Protein AF-X0SRA2-F1 (afdb_monomer_lite)

Foldseek 3Di:
DDDDDFDQDPVRDTDCPVPDDDDQFDDWDWDDDDPDIDIHTDHDDDPVCVVCVVDPVNVVVVVVVVPDDDDDDCPVNVVVDD

pLDDT: mean 90.57, std 6.78, range [59.16, 97.75]

Structure (mmCIF, N/CA/C/O backbone):
data_AF-X0SRA2-F1
#
_entry.id   AF-X0SRA2-F1
#
loop_
_atom_site.group_PDB
_atom_site.id
_atom_site.type_symbol
_atom_site.label_atom_id
_atom_site.label_alt_id
_atom_site.label_comp_id
_atom_site.label_asym_id
_atom_site.label_entity_id
_atom_site.label_seq_id
_atom_site.pdbx_PDB_ins_code
_atom_site.Cartn_x
_atom_site.Cartn_y
_atom_site.Cartn_z
_atom_site.occupancy
_atom_site.B_iso_or_equiv
_atom_site.auth_seq_id
_atom_site.auth_comp_id
_atom_site.auth_asym_id
_atom_site.auth_atom_id
_atom_site.pdbx_PDB_model_num
ATOM 1 N N . MET A 1 1 ? 2.124 -17.537 12.371 1.00 59.16 1 MET A N 1
ATOM 2 C CA . MET A 1 1 ? 1.204 -16.397 12.189 1.00 59.16 1 MET A CA 1
ATOM 3 C C . MET A 1 1 ? 1.332 -15.552 13.429 1.00 59.16 1 M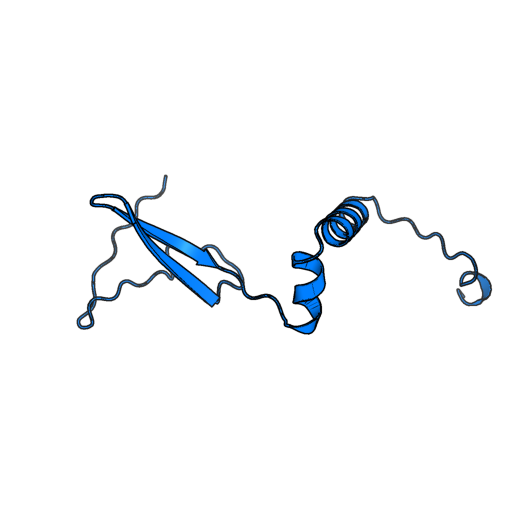ET A C 1
ATOM 5 O O . MET A 1 1 ? 0.988 -16.044 14.498 1.00 59.16 1 MET A O 1
ATOM 9 N N . ASP A 1 2 ? 1.867 -14.346 13.297 1.00 74.00 2 ASP A N 1
ATOM 10 C CA . ASP A 1 2 ? 1.944 -13.429 14.428 1.00 74.00 2 ASP A CA 1
ATOM 11 C C . ASP A 1 2 ? 0.563 -12.823 14.645 1.00 74.00 2 ASP A C 1
ATOM 13 O O . ASP A 1 2 ? 0.034 -12.099 13.802 1.00 74.00 2 ASP A O 1
ATOM 17 N N . VAL A 1 3 ? -0.058 -13.194 15.761 1.00 84.12 3 VAL A N 1
ATOM 18 C CA . VAL A 1 3 ? -1.334 -12.633 16.193 1.00 84.12 3 VAL A CA 1
ATOM 19 C C . VAL A 1 3 ? -1.017 -11.479 17.127 1.00 84.12 3 VAL A C 1
ATOM 21 O O . VAL A 1 3 ? -0.367 -11.671 18.154 1.0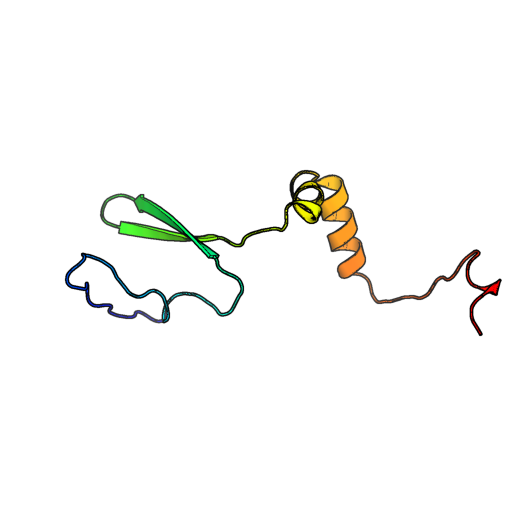0 84.12 3 VAL A O 1
ATOM 24 N N . ILE A 1 4 ? -1.474 -10.279 16.776 1.00 89.62 4 ILE A N 1
ATOM 25 C CA . ILE A 1 4 ? -1.328 -9.100 17.627 1.00 89.62 4 ILE A CA 1
ATOM 26 C C . ILE A 1 4 ? -2.691 -8.627 18.126 1.00 89.62 4 ILE A C 1
ATOM 28 O O . ILE A 1 4 ? -3.673 -8.616 17.385 1.00 89.62 4 ILE A O 1
ATOM 32 N N . SER A 1 5 ? -2.732 -8.189 19.381 1.00 91.94 5 SER A N 1
ATOM 33 C CA . SER A 1 5 ? -3.904 -7.539 19.966 1.00 91.94 5 SER A CA 1
ATOM 34 C C . SER A 1 5 ? -3.755 -6.024 19.864 1.00 91.94 5 SER A C 1
ATOM 36 O O . SER A 1 5 ? -2.721 -5.465 20.239 1.00 91.94 5 SER A O 1
ATOM 38 N N . LEU A 1 6 ? -4.792 -5.355 19.362 1.00 91.94 6 LEU A N 1
ATOM 39 C CA . LEU A 1 6 ? -4.856 -3.901 19.240 1.00 91.94 6 LEU A CA 1
ATOM 40 C C . LEU A 1 6 ? -6.021 -3.364 20.068 1.00 91.94 6 LEU A C 1
ATOM 42 O O . LEU A 1 6 ? -7.099 -3.953 20.094 1.00 91.94 6 LEU A O 1
ATOM 46 N N . THR A 1 7 ? -5.804 -2.223 20.714 1.00 94.25 7 THR A N 1
ATOM 47 C CA . THR A 1 7 ? -6.839 -1.527 21.483 1.00 94.25 7 THR A CA 1
ATOM 48 C C . THR A 1 7 ? -7.511 -0.476 20.611 1.00 94.25 7 THR A C 1
ATOM 50 O O . THR A 1 7 ? -6.851 0.213 19.829 1.00 94.25 7 THR A O 1
ATOM 53 N N . ILE A 1 8 ? -8.824 -0.347 20.764 1.00 95.31 8 ILE A N 1
ATOM 54 C CA . ILE A 1 8 ? -9.620 0.680 20.099 1.00 95.31 8 ILE A CA 1
ATOM 55 C C . ILE A 1 8 ? -9.477 1.996 20.871 1.00 95.31 8 ILE A C 1
ATOM 57 O O . ILE A 1 8 ? -9.623 2.021 22.093 1.00 95.31 8 ILE A O 1
ATOM 61 N N . ASP A 1 9 ? -9.189 3.089 20.166 1.00 94.50 9 ASP A N 1
ATOM 62 C CA . ASP A 1 9 ? -9.101 4.416 20.776 1.00 94.50 9 ASP A CA 1
ATOM 63 C C . ASP A 1 9 ? -10.484 5.053 21.023 1.00 94.50 9 ASP A C 1
ATOM 65 O O . ASP A 1 9 ? -11.530 4.539 20.618 1.00 94.50 9 ASP A O 1
ATOM 69 N N . SER A 1 10 ? -10.506 6.226 21.659 1.00 96.81 10 SER A N 1
ATOM 70 C CA . SER A 1 10 ? -11.745 6.961 21.961 1.00 96.81 10 SER A CA 1
ATOM 71 C C . SER A 1 10 ? -12.560 7.368 20.726 1.00 96.81 10 SER A C 1
ATOM 73 O O . SER A 1 10 ? -13.742 7.682 20.846 1.00 96.81 10 SER A O 1
ATOM 75 N N . LYS A 1 11 ? -11.957 7.343 19.532 1.00 97.25 11 LYS A N 1
ATOM 76 C CA . LYS A 1 11 ? -12.600 7.649 18.248 1.00 97.25 11 LYS A CA 1
ATOM 77 C C . LYS A 1 11 ? -12.961 6.386 17.460 1.00 97.25 11 LYS A C 1
ATOM 79 O O . LYS A 1 11 ? -13.282 6.489 16.279 1.00 97.25 11 LYS A O 1
ATOM 84 N N . LYS A 1 12 ? -12.935 5.211 18.098 1.00 94.25 12 LYS A N 1
ATOM 85 C CA . LYS A 1 12 ? -13.221 3.905 17.485 1.00 94.25 12 LYS A CA 1
ATOM 86 C C . LYS A 1 12 ? -12.226 3.494 16.388 1.00 94.25 12 LYS A C 1
ATOM 88 O O . LYS A 1 12 ? -12.598 2.795 15.450 1.00 94.25 12 LYS A O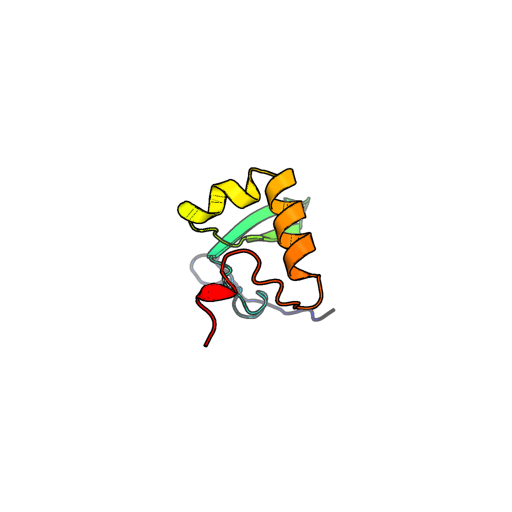 1
ATOM 93 N N . ARG A 1 13 ? -10.962 3.918 16.485 1.00 94.50 13 ARG A N 1
ATOM 94 C CA . ARG A 1 13 ? -9.893 3.575 15.529 1.00 94.50 13 ARG A CA 1
ATOM 95 C C . ARG A 1 13 ? -8.935 2.551 16.131 1.00 94.50 13 ARG A C 1
ATOM 97 O O . ARG A 1 13 ? -8.762 2.503 17.346 1.00 94.50 13 ARG A O 1
ATOM 104 N N . ILE A 1 14 ? -8.260 1.794 15.272 1.00 93.81 14 ILE A N 1
ATOM 105 C CA . ILE A 1 14 ? -7.119 0.943 15.636 1.00 93.81 14 ILE A CA 1
ATOM 106 C C . ILE A 1 14 ? -5.860 1.445 14.927 1.00 93.81 14 ILE A C 1
ATOM 108 O O . ILE A 1 14 ? -5.930 1.949 13.806 1.00 93.81 14 ILE A O 1
ATOM 112 N N . SER A 1 15 ? -4.700 1.312 15.572 1.00 92.38 15 SER A N 1
ATOM 113 C CA . SER A 1 15 ? -3.421 1.637 14.934 1.00 92.38 15 SER A CA 1
ATOM 114 C C . SER A 1 15 ? -2.923 0.457 14.106 1.00 92.38 15 SER A C 1
ATOM 116 O O . SER A 1 15 ? -2.671 -0.620 14.643 1.00 92.38 15 SER A O 1
ATOM 118 N N . LEU A 1 16 ? -2.739 0.675 12.803 1.00 91.19 16 LEU A N 1
ATOM 119 C CA . LEU A 1 16 ? -2.227 -0.340 11.880 1.00 91.19 16 LEU A CA 1
ATOM 120 C C . LEU A 1 16 ? -0.695 -0.338 11.768 1.00 91.19 16 LEU A C 1
ATOM 122 O O . LEU A 1 16 ? -0.149 -1.155 11.037 1.00 91.19 16 LEU A O 1
ATOM 126 N N . THR A 1 17 ? 0.018 0.529 12.499 1.00 88.56 17 THR A N 1
ATOM 127 C CA . THR A 1 17 ? 1.488 0.667 12.408 1.00 88.56 17 THR A CA 1
ATOM 128 C C . THR A 1 17 ? 2.230 -0.651 12.639 1.00 88.56 17 THR A C 1
ATOM 130 O O . THR A 1 17 ? 3.290 -0.861 12.065 1.00 88.56 17 THR A O 1
ATOM 133 N N . LYS A 1 18 ? 1.674 -1.547 13.464 1.00 86.81 18 LYS A N 1
ATOM 134 C CA . LYS A 1 18 ? 2.247 -2.874 13.746 1.00 86.81 18 LYS A CA 1
ATOM 135 C C . LYS A 1 18 ? 1.791 -3.970 12.771 1.00 86.81 18 LYS A C 1
ATOM 137 O O . LYS A 1 18 ? 2.357 -5.053 12.801 1.00 86.81 18 LYS A O 1
ATOM 142 N N . LEU A 1 19 ? 0.751 -3.714 11.970 1.00 88.56 19 LEU A N 1
ATOM 143 C CA . LEU A 1 19 ? 0.175 -4.668 11.012 1.00 88.56 19 LEU A CA 1
ATOM 144 C C . LEU A 1 19 ? 0.666 -4.439 9.585 1.00 88.56 19 LEU A C 1
ATOM 146 O O . LEU A 1 19 ? 0.814 -5.397 8.832 1.00 88.56 19 LEU A O 1
ATOM 150 N N . LEU A 1 20 ? 0.851 -3.178 9.188 1.00 88.81 20 LEU A N 1
ATOM 151 C CA . LEU A 1 20 ? 1.230 -2.859 7.820 1.00 88.81 20 LEU A CA 1
ATOM 152 C C . LEU A 1 20 ? 2.704 -3.212 7.584 1.00 88.81 20 LEU A C 1
ATOM 154 O O . LEU A 1 20 ? 3.554 -2.840 8.398 1.00 88.81 20 LEU A O 1
ATOM 158 N N . PRO A 1 21 ? 3.026 -3.899 6.473 1.00 83.69 21 PRO A N 1
ATOM 159 C CA . PRO A 1 21 ? 4.410 -4.129 6.099 1.00 83.69 21 PRO A CA 1
ATOM 160 C C . PRO A 1 21 ? 5.092 -2.797 5.745 1.00 83.69 21 PRO A C 1
ATOM 162 O O . PRO A 1 21 ? 4.415 -1.820 5.401 1.00 83.69 21 PRO A O 1
ATOM 165 N N . PRO A 1 22 ? 6.433 -2.737 5.792 1.00 79.88 22 PRO A N 1
ATOM 166 C CA . PRO A 1 22 ? 7.161 -1.571 5.308 1.00 79.88 22 PRO A CA 1
ATOM 167 C C . PRO A 1 22 ? 6.847 -1.328 3.823 1.00 79.88 22 PRO A C 1
ATOM 169 O O . PRO A 1 22 ? 6.820 -2.264 3.026 1.00 79.88 22 PRO A O 1
ATOM 172 N N . GLY A 1 23 ? 6.609 -0.071 3.443 1.00 76.81 23 GLY A N 1
ATOM 173 C CA . GLY A 1 23 ? 6.291 0.299 2.063 1.00 76.81 23 GLY A CA 1
ATOM 174 C C . GLY A 1 23 ? 5.518 1.614 1.954 1.00 76.81 23 GLY A C 1
ATOM 175 O O . GLY A 1 23 ? 5.215 2.260 2.955 1.00 76.81 23 GLY A O 1
ATOM 176 N N . ASN A 1 24 ? 5.179 2.007 0.724 1.00 77.06 24 ASN A N 1
ATOM 177 C CA . ASN A 1 24 ? 4.415 3.226 0.432 1.00 77.06 24 ASN A CA 1
ATOM 178 C C . ASN A 1 24 ? 2.896 2.961 0.441 1.00 77.06 24 ASN A C 1
ATOM 180 O O . ASN A 1 24 ? 2.186 3.287 -0.509 1.00 77.06 24 ASN A O 1
ATOM 184 N N . ILE A 1 25 ? 2.401 2.315 1.498 1.00 86.56 25 ILE A N 1
ATOM 185 C CA . ILE A 1 25 ? 0.963 2.094 1.687 1.00 86.56 25 ILE A CA 1
ATOM 186 C C . ILE A 1 25 ? 0.340 3.427 2.098 1.00 86.56 25 ILE A C 1
ATOM 188 O O . ILE A 1 25 ? 0.741 4.023 3.098 1.00 86.56 25 ILE A O 1
ATOM 192 N N . ARG A 1 26 ? -0.636 3.898 1.321 1.00 87.19 26 ARG A N 1
ATOM 193 C CA . ARG A 1 26 ? -1.276 5.210 1.530 1.00 87.19 26 ARG A CA 1
ATOM 194 C C . ARG A 1 26 ? -2.738 5.104 1.918 1.00 87.19 26 ARG A C 1
ATOM 196 O O . ARG A 1 26 ? -3.253 5.979 2.607 1.00 87.19 26 ARG A O 1
ATOM 203 N N . SER A 1 27 ? -3.388 4.008 1.547 1.00 90.12 27 SER A N 1
ATOM 204 C CA . SER A 1 27 ? -4.776 3.746 1.905 1.00 90.12 27 SER A CA 1
ATOM 205 C C . SER A 1 27 ? -4.997 2.272 2.223 1.00 90.12 27 SER A C 1
ATOM 207 O O . SER A 1 27 ? -4.167 1.411 1.932 1.00 90.12 27 SER A O 1
ATOM 209 N N . VAL A 1 28 ? -6.114 1.985 2.885 1.00 92.50 28 VAL A N 1
ATOM 210 C CA . VAL A 1 28 ? -6.544 0.628 3.218 1.00 92.50 28 VAL A CA 1
ATOM 211 C C . VAL A 1 28 ? -8.008 0.515 2.838 1.00 92.50 28 VAL A C 1
ATOM 213 O O . VAL A 1 28 ? -8.831 1.319 3.279 1.00 92.50 28 VAL A O 1
ATOM 216 N N . ARG A 1 29 ? -8.340 -0.477 2.018 1.00 94.69 29 ARG A N 1
ATOM 217 C CA . ARG A 1 29 ? -9.727 -0.847 1.752 1.00 94.69 29 ARG A CA 1
ATOM 218 C C . ARG A 1 29 ? -10.211 -1.730 2.898 1.00 94.69 29 ARG A C 1
ATOM 220 O O . ARG A 1 29 ? -9.517 -2.661 3.290 1.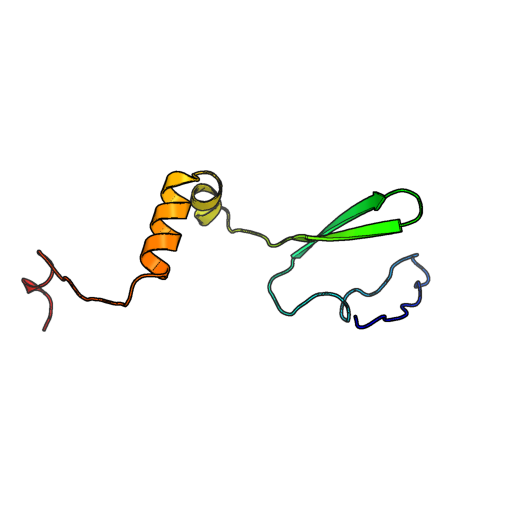00 94.69 29 ARG A O 1
ATOM 227 N N . ALA A 1 30 ? -11.387 -1.430 3.437 1.00 94.94 30 ALA A N 1
ATOM 228 C CA . ALA A 1 30 ? -11.973 -2.171 4.546 1.00 94.94 30 ALA A CA 1
ATOM 229 C C . ALA A 1 30 ? -13.362 -2.687 4.170 1.00 94.94 30 ALA A C 1
ATOM 231 O O . ALA A 1 30 ? -14.156 -1.949 3.585 1.00 94.94 30 ALA A O 1
ATOM 232 N N . TYR A 1 31 ? -13.657 -3.935 4.518 1.00 97.00 31 TYR A N 1
ATOM 233 C CA . TYR A 1 31 ? -14.980 -4.533 4.347 1.00 97.00 31 TYR A CA 1
ATOM 234 C C . TYR A 1 31 ? -15.237 -5.619 5.395 1.00 97.00 31 TYR A C 1
ATOM 236 O O . TYR A 1 31 ? -14.328 -6.061 6.099 1.00 97.00 31 TYR A O 1
ATOM 244 N N . MET A 1 32 ? -16.503 -6.018 5.513 1.00 97.75 32 MET A N 1
ATOM 245 C CA . MET A 1 32 ? -16.938 -7.089 6.405 1.00 97.75 32 MET A CA 1
ATOM 246 C C . MET A 1 32 ? -17.030 -8.407 5.637 1.00 97.75 32 MET A C 1
ATOM 248 O O . MET A 1 32 ? -17.655 -8.458 4.581 1.00 97.75 32 MET A O 1
ATOM 252 N N . ASP A 1 33 ? -16.468 -9.467 6.206 1.00 97.00 33 ASP A N 1
ATOM 253 C CA . ASP A 1 33 ? -16.687 -10.854 5.792 1.00 97.00 33 ASP A CA 1
ATOM 254 C C . ASP A 1 33 ? -17.293 -11.616 6.980 1.00 97.00 33 ASP A C 1
ATOM 256 O O . ASP A 1 33 ? -16.602 -12.042 7.913 1.00 97.00 33 ASP A O 1
ATOM 260 N N . GLY A 1 34 ? -18.628 -11.655 7.025 1.00 96.56 34 GLY A N 1
ATOM 261 C CA . GLY A 1 34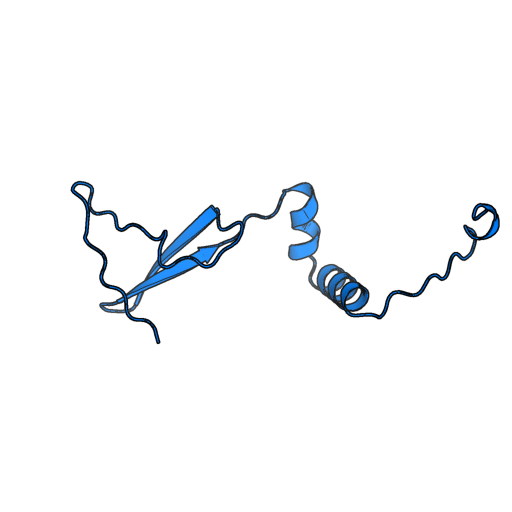 ? -19.383 -12.110 8.192 1.00 96.56 34 GLY A CA 1
ATOM 262 C C . GLY A 1 34 ? -19.062 -11.277 9.439 1.00 96.56 34 GLY A C 1
ATOM 263 O O . GLY A 1 34 ? -19.361 -10.087 9.503 1.00 96.56 34 GLY A O 1
ATOM 264 N N . HIS A 1 35 ? -18.436 -11.908 10.437 1.00 95.75 35 HIS A N 1
ATOM 265 C CA . HIS A 1 35 ? -18.007 -11.258 11.685 1.00 95.75 35 HIS A CA 1
ATOM 266 C C . HIS A 1 35 ? -16.545 -10.787 11.667 1.00 95.75 35 HIS A C 1
ATOM 268 O O . HIS A 1 35 ? -16.014 -10.382 12.701 1.00 95.75 35 HIS A O 1
ATOM 274 N N . ARG A 1 36 ? -15.872 -10.863 10.516 1.00 95.56 36 ARG A N 1
ATOM 275 C CA . ARG A 1 36 ? -14.477 -10.450 10.358 1.00 95.56 36 ARG A CA 1
ATOM 276 C C . ARG A 1 36 ? -14.412 -9.099 9.663 1.00 95.56 36 ARG A C 1
ATOM 278 O O . ARG A 1 36 ? -15.117 -8.867 8.686 1.00 95.56 36 ARG A O 1
ATOM 285 N N . ILE A 1 37 ? -13.528 -8.234 10.149 1.00 94.25 37 ILE A N 1
ATOM 286 C CA . ILE A 1 37 ? -13.119 -7.027 9.430 1.00 94.25 37 ILE A CA 1
ATOM 287 C C . ILE A 1 37 ? -11.897 -7.408 8.599 1.00 94.25 37 ILE A C 1
ATOM 289 O O . ILE A 1 37 ? -10.876 -7.809 9.160 1.00 94.25 37 ILE A O 1
ATOM 293 N N . VAL A 1 38 ? -12.002 -7.289 7.279 1.00 94.44 38 VAL A N 1
ATOM 294 C CA . VAL A 1 38 ? -10.895 -7.528 6.351 1.00 94.44 38 VAL A CA 1
ATOM 295 C C . VAL A 1 38 ? -10.320 -6.186 5.920 1.00 94.44 38 VAL A C 1
ATOM 297 O O . VAL A 1 38 ? -11.058 -5.267 5.562 1.00 94.44 38 VAL A O 1
ATOM 300 N N . LEU A 1 39 ? -8.994 -6.074 5.990 1.00 93.62 39 LEU A N 1
ATOM 301 C CA . LEU A 1 39 ? -8.239 -4.883 5.622 1.00 93.62 39 LEU A CA 1
ATOM 302 C C . LEU A 1 39 ? -7.276 -5.231 4.488 1.00 93.62 39 LEU A C 1
ATOM 304 O O . LEU A 1 39 ? -6.407 -6.084 4.652 1.00 93.62 39 LEU A O 1
ATOM 308 N N . GLU A 1 40 ? -7.413 -4.545 3.360 1.00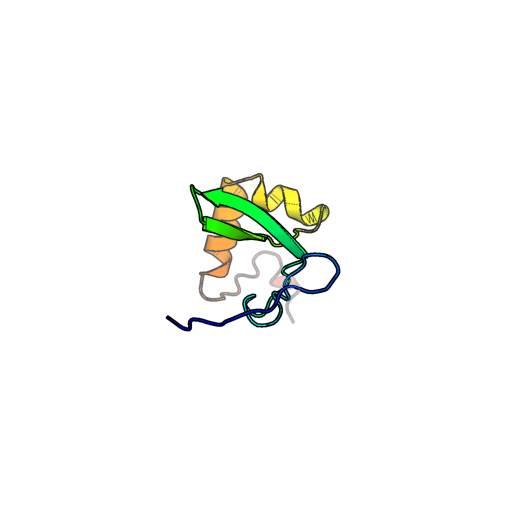 93.31 40 GLU A N 1
ATOM 309 C CA . GLU A 1 40 ? -6.560 -4.690 2.182 1.00 93.31 40 GLU A CA 1
ATOM 310 C C . GLU A 1 40 ? -5.712 -3.424 2.008 1.00 93.31 40 GLU A C 1
ATOM 312 O O . GLU A 1 40 ? -6.246 -2.368 1.649 1.00 93.31 40 GLU A O 1
ATOM 317 N N . PRO A 1 41 ? -4.399 -3.481 2.288 1.00 92.81 41 PRO A N 1
ATOM 318 C CA . PRO A 1 41 ? -3.506 -2.354 2.061 1.00 92.81 41 PRO A CA 1
ATOM 319 C C . PRO A 1 41 ? -3.387 -2.022 0.573 1.00 92.81 41 PRO A C 1
ATOM 321 O O . PRO A 1 41 ? -3.195 -2.910 -0.255 1.00 92.81 41 PRO A O 1
ATOM 324 N N . MET A 1 42 ? -3.444 -0.735 0.245 1.00 91.06 42 MET A N 1
ATOM 325 C CA . MET A 1 42 ? -3.364 -0.226 -1.121 1.00 91.06 42 MET A CA 1
ATOM 326 C C . MET A 1 42 ? -2.174 0.727 -1.266 1.00 91.06 42 MET A C 1
ATOM 328 O O . MET A 1 42 ? -1.873 1.537 -0.381 1.00 91.06 42 MET A O 1
ATOM 332 N N . MET A 1 43 ? -1.507 0.639 -2.415 1.00 88.31 43 MET A N 1
ATOM 333 C CA . MET A 1 43 ? -0.463 1.575 -2.826 1.00 88.31 43 MET A CA 1
ATOM 334 C C . MET A 1 43 ? -1.023 2.568 -3.841 1.00 88.31 43 MET A C 1
ATOM 336 O O . MET A 1 43 ? -1.907 2.230 -4.628 1.00 88.31 43 MET A O 1
ATOM 340 N N . GLU A 1 44 ? -0.493 3.785 -3.818 1.00 85.62 44 GLU A N 1
ATOM 341 C CA . GLU A 1 44 ? -0.789 4.806 -4.820 1.00 85.62 44 GLU A CA 1
ATOM 342 C C . GLU A 1 44 ? 0.226 4.743 -5.959 1.00 85.62 44 GLU A C 1
ATOM 344 O O . GLU A 1 44 ? 1.412 4.487 -5.739 1.00 85.62 44 GLU A O 1
ATOM 349 N N . VAL A 1 45 ? -0.260 5.000 -7.170 1.00 86.19 45 VAL A N 1
ATOM 350 C CA . VAL A 1 45 ? 0.547 5.119 -8.383 1.00 86.19 45 VAL A CA 1
ATOM 351 C C . VAL A 1 45 ? 0.446 6.571 -8.863 1.00 86.19 45 VAL A C 1
ATOM 353 O O . VAL A 1 45 ? -0.678 7.073 -8.960 1.00 86.19 45 VAL A O 1
ATOM 356 N N . PRO A 1 46 ? 1.569 7.258 -9.152 1.00 88.88 46 PRO A N 1
ATOM 357 C CA . PRO A 1 46 ? 1.546 8.587 -9.759 1.00 88.88 46 PRO A CA 1
ATOM 358 C C . PRO A 1 46 ? 0.734 8.611 -11.057 1.00 88.88 46 PRO A C 1
ATOM 360 O O . PRO A 1 46 ? 0.721 7.637 -11.811 1.00 88.88 46 PRO A O 1
ATOM 363 N N . VAL A 1 47 ? 0.077 9.733 -11.351 1.00 91.75 47 VAL A N 1
ATOM 364 C CA . VAL A 1 47 ? -0.804 9.854 -12.528 1.00 91.75 47 VAL A CA 1
ATOM 365 C C . VAL A 1 47 ? -0.032 9.595 -13.825 1.00 91.75 47 VAL A C 1
ATOM 367 O O . VAL A 1 47 ? -0.528 8.924 -14.726 1.00 91.75 47 VAL A O 1
ATOM 370 N N . GLU A 1 48 ? 1.214 10.054 -13.891 1.00 94.69 48 GLU A N 1
ATOM 371 C CA . GLU A 1 48 ? 2.118 9.892 -15.030 1.00 94.69 48 GLU A CA 1
ATOM 372 C C . GLU A 1 48 ? 2.527 8.431 -15.274 1.00 94.69 48 GLU A C 1
ATOM 374 O O . GLU A 1 48 ? 2.980 8.089 -16.366 1.00 94.69 48 GLU A O 1
ATOM 379 N N . GLU A 1 49 ? 2.360 7.561 -14.277 1.00 92.25 49 GLU A N 1
ATOM 380 C CA . GLU A 1 49 ? 2.679 6.133 -14.342 1.00 92.25 49 GLU A CA 1
ATOM 381 C C . GLU A 1 49 ? 1.424 5.254 -14.426 1.00 92.25 49 GLU A C 1
ATOM 383 O O . GLU A 1 49 ? 1.525 4.086 -14.804 1.00 92.25 49 GLU A O 1
ATOM 388 N N . ALA A 1 50 ? 0.236 5.796 -14.131 1.00 93.19 50 ALA A N 1
ATOM 389 C CA . ALA A 1 50 ? -1.024 5.050 -14.093 1.00 93.19 50 ALA A CA 1
ATOM 390 C C . ALA A 1 50 ? -1.303 4.289 -15.401 1.00 93.19 50 ALA A C 1
ATOM 392 O O . ALA A 1 50 ? -1.702 3.122 -15.368 1.00 93.19 50 ALA A O 1
ATOM 393 N N . TRP A 1 51 ? -0.983 4.901 -16.548 1.00 94.75 51 TRP A N 1
ATOM 394 C CA . TRP A 1 51 ? -1.154 4.297 -17.875 1.00 94.75 51 TRP A CA 1
ATOM 395 C C . TRP A 1 51 ? -0.458 2.934 -18.009 1.00 94.75 51 TRP A C 1
ATOM 397 O O . TRP A 1 51 ? -0.936 2.056 -18.734 1.00 94.75 51 TRP A O 1
ATOM 407 N N . LEU A 1 52 ? 0.672 2.733 -17.318 1.00 95.69 52 LEU A N 1
ATOM 408 C CA . LEU A 1 52 ? 1.423 1.485 -17.380 1.00 95.69 52 LEU A CA 1
ATOM 409 C C . LEU A 1 52 ? 0.643 0.351 -16.713 1.00 95.69 52 LEU A C 1
ATOM 411 O O . LEU A 1 52 ? 0.666 -0.772 -17.206 1.00 95.69 52 LEU A O 1
ATOM 415 N N . PHE A 1 53 ? -0.064 0.642 -15.622 1.00 91.56 53 PHE A N 1
ATOM 416 C CA . PHE A 1 53 ? -0.855 -0.337 -14.876 1.00 91.56 53 PHE A CA 1
ATOM 417 C C . PHE A 1 53 ? -2.207 -0.621 -15.539 1.00 91.56 53 PHE A C 1
ATOM 419 O O . PHE A 1 53 ? -2.735 -1.727 -15.413 1.00 91.56 53 PHE A O 1
ATOM 426 N N . GLU A 1 54 ? -2.744 0.338 -16.293 1.00 93.56 54 GLU A N 1
ATOM 427 C CA . GLU A 1 54 ? -3.952 0.159 -17.105 1.00 93.56 54 GLU A CA 1
ATOM 428 C C . GLU A 1 54 ? -3.681 -0.682 -18.366 1.00 93.56 54 GLU A C 1
ATOM 430 O O . GLU A 1 54 ? -4.524 -1.476 -18.792 1.00 93.56 54 GLU A O 1
ATOM 435 N N . ASN A 1 55 ? -2.478 -0.577 -18.942 1.00 95.81 55 ASN A N 1
ATOM 436 C CA . ASN A 1 55 ? -2.080 -1.342 -20.120 1.00 95.81 55 ASN A CA 1
ATOM 437 C C . ASN A 1 55 ? -1.339 -2.637 -19.747 1.00 95.81 55 ASN A C 1
ATOM 439 O O . ASN A 1 55 ? -0.112 -2.677 -19.622 1.00 95.81 55 ASN A O 1
ATOM 443 N N . ARG A 1 56 ? -2.092 -3.740 -19.661 1.00 93.25 56 ARG A N 1
ATOM 444 C CA . ARG A 1 56 ? -1.563 -5.070 -19.303 1.00 93.25 56 ARG A CA 1
ATOM 445 C C . ARG A 1 56 ? -0.418 -5.557 -20.196 1.00 93.25 56 ARG A C 1
ATOM 447 O O . ARG A 1 56 ? 0.462 -6.260 -19.700 1.00 93.25 56 ARG A O 1
ATOM 454 N N . ASP A 1 57 ? -0.412 -5.217 -21.481 1.00 96.88 57 ASP A N 1
ATOM 455 C CA . ASP A 1 57 ? 0.631 -5.676 -22.404 1.00 96.88 57 ASP A CA 1
ATOM 456 C C . ASP A 1 57 ? 1.939 -4.912 -22.193 1.00 96.88 57 ASP A C 1
ATOM 458 O O . ASP A 1 57 ? 3.011 -5.520 -22.120 1.00 96.88 57 ASP A O 1
ATOM 462 N N . SER A 1 58 ? 1.860 -3.590 -22.033 1.00 96.06 58 SER A N 1
ATOM 463 C CA . SER A 1 58 ? 3.010 -2.751 -21.680 1.00 96.06 58 SER A CA 1
ATOM 464 C C . SER A 1 58 ? 3.573 -3.131 -20.313 1.00 96.06 58 SER A C 1
ATOM 466 O O . SER A 1 58 ? 4.782 -3.328 -20.187 1.00 96.06 58 SER A O 1
ATOM 468 N N . PHE A 1 59 ? 2.704 -3.340 -19.320 1.00 95.69 59 PHE A N 1
ATOM 469 C CA . PHE A 1 59 ? 3.094 -3.792 -17.986 1.00 95.69 59 PHE A CA 1
ATOM 470 C C . PHE A 1 59 ? 3.909 -5.089 -18.035 1.00 95.69 59 PHE A C 1
ATOM 472 O O . PHE A 1 59 ? 5.011 -5.163 -17.489 1.00 95.69 59 PHE A O 1
ATOM 479 N N . LYS A 1 60 ? 3.416 -6.102 -18.762 1.00 96.88 60 LYS A N 1
ATOM 480 C CA . LYS A 1 60 ? 4.124 -7.380 -18.938 1.00 96.88 60 LYS A CA 1
ATOM 481 C C . LYS A 1 60 ? 5.481 -7.205 -19.610 1.00 96.88 60 LYS A C 1
ATOM 483 O O . LYS A 1 60 ? 6.442 -7.852 -19.195 1.00 96.88 60 LYS A O 1
ATOM 488 N N . LYS A 1 61 ? 5.586 -6.345 -20.627 1.00 96.38 61 LYS A N 1
ATOM 489 C CA . LYS A 1 61 ? 6.864 -6.066 -21.304 1.00 96.38 61 LYS A CA 1
ATOM 490 C C . LYS A 1 61 ? 7.874 -5.423 -20.357 1.00 96.38 61 LYS A C 1
ATOM 492 O O . LYS A 1 61 ? 9.025 -5.854 -20.340 1.00 96.38 61 LYS A O 1
ATOM 497 N N . VAL A 1 62 ? 7.443 -4.454 -19.547 1.00 95.62 62 VAL A N 1
ATOM 498 C CA . VAL A 1 62 ? 8.301 -3.810 -18.540 1.00 95.62 62 VAL A CA 1
ATOM 499 C C . VAL A 1 62 ? 8.761 -4.825 -17.496 1.00 95.62 62 VAL A C 1
ATOM 501 O O . VAL A 1 62 ? 9.963 -4.955 -17.285 1.00 95.62 62 VAL A O 1
ATOM 504 N N . LEU A 1 63 ? 7.850 -5.618 -16.919 1.00 95.69 63 LEU A N 1
ATOM 505 C CA . LEU A 1 63 ? 8.215 -6.685 -15.977 1.00 95.69 63 LEU A CA 1
ATOM 506 C C . LEU A 1 63 ? 9.196 -7.693 -16.588 1.00 95.69 63 LEU A C 1
ATOM 508 O O . LEU A 1 63 ? 10.170 -8.080 -15.946 1.00 95.69 63 LEU A O 1
ATOM 512 N N . THR A 1 64 ? 8.971 -8.080 -17.846 1.00 95.44 64 THR A N 1
ATOM 513 C CA . THR A 1 64 ? 9.877 -8.978 -18.570 1.00 95.44 64 THR A CA 1
ATOM 514 C C . THR A 1 64 ? 11.266 -8.357 -18.681 1.00 95.44 64 THR A C 1
ATOM 516 O O . THR A 1 64 ? 12.246 -9.006 -18.326 1.00 95.44 64 THR A O 1
ATOM 519 N N . GLY A 1 65 ? 11.363 -7.093 -19.101 1.00 93.62 65 GLY A N 1
ATOM 520 C CA . GLY A 1 65 ? 12.634 -6.373 -19.187 1.00 93.62 65 GLY A CA 1
ATOM 521 C C . GLY A 1 65 ? 13.353 -6.259 -17.840 1.00 93.62 65 GLY A C 1
ATOM 522 O O . GLY A 1 65 ? 14.552 -6.505 -17.777 1.00 93.62 65 GLY A O 1
ATOM 523 N N . LEU A 1 66 ? 12.625 -5.971 -16.755 1.00 94.12 66 LEU A N 1
ATOM 524 C CA . LEU A 1 66 ? 13.184 -5.891 -15.397 1.00 94.12 66 LEU A CA 1
ATOM 525 C C . LEU A 1 66 ? 13.714 -7.238 -14.886 1.00 94.12 66 LEU A C 1
ATOM 527 O O . LEU A 1 66 ? 14.649 -7.263 -14.091 1.00 94.12 66 LEU A O 1
ATOM 531 N N . SER A 1 67 ? 13.136 -8.355 -15.336 1.00 94.88 67 SER A N 1
ATOM 532 C CA . SER A 1 67 ? 13.599 -9.698 -14.961 1.00 94.88 67 SER A CA 1
ATOM 533 C C . SER A 1 67 ? 14.837 -10.168 -15.737 1.00 94.88 67 SER A C 1
ATOM 535 O O . SER A 1 67 ? 15.506 -11.118 -15.329 1.00 94.88 67 SER A O 1
ATOM 537 N N . GLN A 1 68 ? 15.149 -9.533 -16.871 1.00 93.25 68 GLN A N 1
ATOM 538 C CA . GLN A 1 68 ? 16.285 -9.910 -17.705 1.00 93.25 68 GLN A CA 1
ATOM 539 C C . GLN A 1 68 ? 17.605 -9.443 -17.087 1.00 93.25 68 GLN A C 1
ATOM 541 O O . GLN A 1 68 ? 17.716 -8.351 -16.530 1.00 93.25 68 GLN A O 1
ATOM 546 N N . LYS A 1 69 ? 18.655 -10.257 -17.240 1.00 92.75 69 LYS A N 1
ATOM 547 C CA . LYS A 1 69 ? 20.011 -9.853 -16.859 1.00 92.75 69 LYS A CA 1
ATOM 548 C C . LYS A 1 69 ? 20.417 -8.631 -17.684 1.00 92.75 69 LYS A C 1
ATOM 550 O O . LYS A 1 69 ? 20.377 -8.677 -18.915 1.00 92.75 69 LYS A O 1
ATOM 555 N N . GLY A 1 70 ? 20.844 -7.570 -17.000 1.00 86.12 70 GLY A N 1
ATOM 556 C CA . GLY A 1 70 ? 21.304 -6.343 -17.641 1.00 86.12 70 GLY A CA 1
ATOM 557 C C . GLY A 1 70 ? 22.358 -6.642 -18.706 1.00 86.12 70 GLY A C 1
ATOM 558 O O . GLY A 1 70 ? 23.413 -7.205 -18.418 1.00 86.12 70 GLY A O 1
ATOM 559 N N . SER A 1 71 ? 22.055 -6.280 -19.949 1.00 84.62 71 SER A N 1
ATOM 560 C CA . SER A 1 71 ? 22.986 -6.353 -21.069 1.00 84.62 71 SER A CA 1
ATOM 561 C C . SER A 1 71 ? 22.934 -5.036 -21.825 1.00 84.62 71 SER A C 1
ATOM 563 O O . SER A 1 71 ? 21.876 -4.427 -21.979 1.00 84.62 71 SER A O 1
ATOM 565 N N . ILE A 1 72 ? 24.094 -4.553 -22.258 1.00 83.62 72 ILE A N 1
ATOM 566 C CA . ILE A 1 72 ? 24.189 -3.250 -22.905 1.00 83.62 72 ILE A CA 1
ATOM 567 C C . ILE A 1 72 ? 24.350 -3.470 -24.406 1.00 83.62 72 ILE A C 1
ATOM 569 O O . ILE A 1 72 ? 25.446 -3.734 -24.895 1.00 83.62 72 ILE A O 1
ATOM 573 N N . LYS A 1 73 ? 23.252 -3.318 -25.151 1.00 83.44 73 LYS A N 1
ATOM 574 C CA . LYS A 1 73 ? 23.269 -3.279 -26.618 1.00 83.44 73 LYS A CA 1
ATOM 575 C C . LYS A 1 73 ? 23.012 -1.848 -27.088 1.00 83.44 73 LYS A C 1
ATOM 577 O O . LYS A 1 73 ? 21.877 -1.455 -27.322 1.00 83.44 73 LYS A O 1
ATOM 582 N N . ARG A 1 74 ? 24.086 -1.058 -27.209 1.00 87.06 74 ARG A N 1
ATOM 583 C CA . ARG A 1 74 ? 24.008 0.399 -27.462 1.00 87.06 74 ARG A CA 1
ATOM 584 C C . ARG A 1 74 ? 23.476 0.776 -28.851 1.00 87.06 74 ARG A C 1
ATOM 586 O O . ARG A 1 74 ? 23.054 1.909 -29.041 1.00 87.06 74 ARG A O 1
ATOM 593 N N . GLY A 1 75 ? 23.485 -0.140 -29.821 1.00 89.69 75 GLY A N 1
ATOM 594 C CA . GLY A 1 75 ? 22.960 0.113 -31.169 1.00 89.69 75 GLY A CA 1
ATOM 595 C C . GLY A 1 75 ? 23.537 1.387 -31.799 1.00 89.69 75 GLY A C 1
ATOM 596 O O . GLY A 1 75 ? 24.737 1.638 -31.711 1.00 89.69 75 GLY A O 1
ATOM 597 N N . SER A 1 76 ? 22.675 2.222 -32.384 1.00 90.31 76 SER A N 1
ATOM 598 C CA . SER A 1 76 ? 23.063 3.511 -32.979 1.00 90.31 76 SER A CA 1
ATOM 599 C C . SER A 1 76 ? 23.618 4.524 -31.971 1.00 90.31 76 SER A C 1
ATOM 601 O O . SER A 1 76 ? 24.274 5.480 -32.379 1.00 90.31 76 SER A O 1
ATOM 603 N N . PHE A 1 77 ? 23.415 4.313 -30.667 1.00 89.62 77 PHE A N 1
ATOM 604 C CA . PHE A 1 77 ? 24.022 5.123 -29.612 1.00 89.62 77 PHE A CA 1
ATOM 605 C C . PHE A 1 77 ? 25.457 4.698 -29.275 1.00 89.62 77 PHE A C 1
ATOM 607 O O . PHE A 1 77 ? 26.141 5.424 -28.559 1.00 89.62 77 PHE A O 1
ATOM 614 N N . ALA A 1 78 ? 25.961 3.582 -29.821 1.00 90.62 78 ALA A N 1
ATOM 615 C CA . ALA A 1 78 ? 27.354 3.164 -29.631 1.00 90.62 78 ALA A CA 1
ATOM 616 C C . ALA A 1 78 ? 28.353 4.247 -30.067 1.00 90.62 78 ALA A C 1
ATOM 618 O O . ALA A 1 78 ? 29.365 4.439 -29.406 1.00 90.62 78 ALA A O 1
ATOM 619 N N . ARG A 1 79 ? 28.026 5.015 -31.115 1.00 91.50 79 ARG A N 1
ATOM 620 C CA . ARG A 1 79 ? 28.855 6.127 -31.617 1.00 91.50 79 ARG A CA 1
ATOM 621 C C . ARG A 1 79 ? 29.045 7.280 -30.625 1.00 91.50 79 ARG A C 1
ATOM 623 O O . ARG A 1 79 ? 29.920 8.109 -30.831 1.00 91.50 79 ARG A O 1
ATOM 630 N N . TYR A 1 80 ? 28.216 7.348 -29.584 1.00 90.00 80 TYR A N 1
ATOM 631 C CA . TYR A 1 80 ? 28.287 8.373 -28.540 1.00 90.00 80 TYR A CA 1
ATOM 632 C C . TYR A 1 80 ? 28.827 7.829 -27.212 1.00 90.00 80 TYR A C 1
ATOM 634 O O . TYR A 1 80 ? 28.965 8.588 -26.257 1.00 90.00 80 TYR A O 1
ATOM 642 N N . ALA A 1 81 ? 29.123 6.529 -27.132 1.00 82.38 81 ALA A N 1
ATOM 643 C CA . ALA A 1 81 ? 29.729 5.932 -25.953 1.00 82.38 81 ALA A CA 1
ATOM 644 C C . ALA A 1 81 ? 31.255 6.087 -26.038 1.00 82.38 81 ALA A C 1
ATOM 646 O O . ALA A 1 81 ? 31.893 5.415 -26.846 1.00 82.38 81 ALA A O 1
ATOM 647 N N . LYS A 1 82 ? 31.810 7.003 -25.238 1.00 64.38 82 LYS A N 1
ATOM 648 C CA . LYS A 1 82 ? 33.242 7.055 -24.908 1.00 64.38 82 LYS A CA 1
ATOM 649 C C . LYS A 1 82 ? 33.537 6.132 -23.734 1.00 64.38 82 LYS A C 1
ATOM 651 O O . LYS A 1 82 ? 32.670 6.059 -22.833 1.00 64.38 82 LYS A O 1
#

Organism: NCBI:txid412755

Secondary structure (DSSP, 8-state):
---------TTS----TTTSPSS-EEEEEEEEETTEEEEEEEE---HHHHHHHH-HHHHHHHHHHHHSPP----GGGGGG--

Sequence (82 aa):
MDVISLTIDSKKRISLTKLLPPGNIRSVRAYMDGHRIVLEPMMEVPVEEAWLFENRDSFKKVLTGLSQKGSIKRGSFARYAK

Radius of gyration: 21.49 Å; chains: 1; bounding box: 53×26×55 Å